Protein 3VI6 (pdb70)

Sequence (97 aa):
KSLESINSRLQLVMKSGKYVLGYKQTLKMIRQGKAKLVILANNCPALRKSEIEYYAMLAKTGVHHYSGNNIELGTACGKYYRVCTLAIIDPGDSDII

Structure (mmCIF, N/CA/C/O backbone):
data_3VI6
#
_entry.id   3VI6
#
_cell.length_a   56.282
_cell.length_b   56.282
_cell.length_c   203.628
_cell.angle_alpha   90.00
_cell.angle_beta   90.00
_cell.angle_gamma   120.00
#
_symmetry.space_group_name_H-M   'H 3 2'
#
loop_
_entity.id
_entity.type
_entity.pdbx_description
1 polymer '60S ribosomal protein L30'
2 non-polymer 'FORMIC ACID'
3 water water
#
loop_
_atom_site.group_PDB
_atom_site.id
_atom_site.type_symbol
_atom_site.label_atom_id
_atom_site.label_alt_id
_atom_site.label_comp_id
_atom_site.label_asym_id
_atom_site.label_entity_id
_atom_site.label_seq_id
_atom_site.pdbx_PDB_ins_code
_atom_site.Cartn_x
_atom_site.Cartn_y
_atom_site.Cartn_z
_atom_site.occupancy
_atom_site.B_iso_or_equiv
_atom_site.auth_seq_id
_atom_site.auth_comp_id
_atom_site.auth_asym_id
_atom_site.auth_atom_id
_atom_site.pdbx_PDB_model_num
ATOM 1 N N . LYS A 1 10 ? 14.091 4.902 44.860 1.00 16.86 9 LYS A N 1
ATOM 2 C CA . LYS A 1 10 ? 13.836 6.195 44.179 1.00 16.41 9 LYS A CA 1
ATOM 3 C C . LYS A 1 10 ? 14.125 6.051 42.694 1.00 15.89 9 LYS A C 1
ATOM 4 O O . LYS A 1 10 ? 15.147 5.483 42.296 1.00 15.04 9 LYS A O 1
ATOM 10 N N . SER A 1 11 ? 13.212 6.563 41.875 1.00 15.35 10 SER A N 1
ATOM 11 C CA . SER A 1 11 ? 13.356 6.501 40.431 1.00 15.40 10 SER A CA 1
ATOM 12 C C . SER A 1 11 ? 14.622 7.217 39.951 1.00 14.64 10 SER A C 1
ATOM 13 O O . SER A 1 11 ? 15.049 8.218 40.547 1.00 14.66 10 SER A O 1
ATOM 16 N N . LEU A 1 12 ? 15.205 6.707 38.868 1.00 13.93 11 LEU A N 1
ATOM 17 C CA . LEU A 1 12 ? 16.335 7.371 38.217 1.00 13.77 11 LEU A CA 1
ATOM 18 C C . LEU A 1 12 ? 15.963 8.671 37.489 1.00 14.34 11 LEU A C 1
ATOM 19 O O . LEU A 1 12 ? 16.858 9.446 37.127 1.00 14.99 11 LEU A O 1
ATOM 24 N N . GLU A 1 13 ? 14.664 8.888 37.252 1.00 14.84 12 GLU A N 1
ATOM 25 C CA . GLU A 1 13 ? 14.169 10.064 36.533 1.00 15.65 12 GLU A CA 1
ATOM 26 C C . GLU A 1 13 ? 14.606 11.368 37.211 1.00 14.97 12 GLU A C 1
ATOM 27 O O . GLU A 1 13 ? 14.514 11.509 38.434 1.00 15.72 12 GLU A O 1
ATOM 33 N N . SER A 1 14 ? 15.076 12.312 36.407 1.00 14.03 13 SER A N 1
ATOM 34 C CA . SER A 1 14 ? 15.417 13.638 36.927 1.00 13.45 13 SER A CA 1
ATOM 35 C C . SER A 1 14 ? 14.182 14.381 37.399 1.00 13.26 13 SER A C 1
ATOM 36 O O . SER A 1 14 ? 13.119 14.308 36.769 1.00 14.03 13 SER A O 1
ATOM 39 N N . ILE A 1 15 ? 14.330 15.129 38.481 1.00 12.69 14 ILE A N 1
ATOM 40 C CA . ILE A 1 15 ? 13.233 15.963 38.981 1.00 12.77 14 ILE A CA 1
ATOM 41 C C . ILE A 1 15 ? 13.134 17.332 38.315 1.00 12.53 14 ILE A C 1
ATOM 42 O O . ILE A 1 15 ? 12.233 18.102 38.631 1.00 12.46 14 ILE A O 1
ATOM 47 N N . ASN A 1 16 ? 14.042 17.627 37.386 1.00 12.57 15 ASN A N 1
ATOM 48 C CA . ASN A 1 16 ? 14.108 18.973 36.806 1.00 12.64 15 ASN A CA 1
ATOM 49 C C . ASN A 1 16 ? 12.800 19.509 36.238 1.00 12.83 15 ASN A C 1
ATOM 50 O O . ASN A 1 16 ? 12.407 20.634 36.547 1.00 12.78 15 ASN A O 1
ATOM 55 N N . SER A 1 17 ? 12.136 18.725 35.395 1.00 12.99 16 SER A N 1
ATOM 56 C CA . SER A 1 17 ? 10.879 19.196 34.813 1.00 13.85 16 SER A CA 1
ATOM 57 C C . SER A 1 17 ? 9.792 19.378 35.869 1.00 14.37 16 SER A C 1
ATOM 58 O O . SER A 1 17 ? 9.020 20.343 35.810 1.00 14.34 16 SER A O 1
ATOM 61 N N . ARG A 1 18 ? 9.747 18.459 36.832 1.00 14.95 17 ARG A N 1
ATOM 62 C CA . ARG A 1 18 ? 8.817 18.572 37.961 1.00 15.76 17 ARG A CA 1
ATOM 63 C C . ARG A 1 18 ? 9.093 19.833 38.776 1.00 15.90 17 ARG A C 1
ATOM 64 O O . ARG A 1 18 ? 8.167 20.492 39.238 1.00 16.59 17 ARG A O 1
ATOM 72 N N . LEU A 1 19 ? 10.369 20.167 38.957 1.00 16.00 18 LEU A N 1
ATOM 73 C CA . LEU A 1 19 ? 10.748 21.383 39.668 1.00 16.46 18 LEU A CA 1
ATOM 74 C C . LEU A 1 19 ? 10.270 22.615 38.907 1.00 16.23 18 LEU A C 1
ATOM 75 O O . LEU A 1 19 ? 9.746 23.543 39.501 1.00 16.43 18 LEU A O 1
ATOM 80 N N . GLN A 1 20 ? 10.429 22.614 37.586 1.00 15.75 19 GLN A N 1
ATOM 81 C CA . GLN A 1 20 ? 9.927 23.717 36.769 1.00 15.87 19 GLN A CA 1
ATOM 82 C C . GLN A 1 20 ? 8.418 23.892 36.939 1.00 15.70 19 GLN A C 1
ATOM 83 O O . GLN A 1 20 ? 7.924 25.023 36.961 1.00 15.64 19 GLN A O 1
ATOM 89 N N . LEU A 1 21 ? 7.694 22.778 37.050 1.00 15.81 20 LEU A N 1
ATOM 90 C CA . LEU A 1 21 ? 6.244 22.821 37.262 1.00 15.77 20 LEU A CA 1
ATOM 91 C C . LEU A 1 21 ? 5.896 23.462 38.606 1.00 15.96 20 LEU A C 1
ATOM 92 O O . LEU A 1 21 ? 4.929 24.223 38.702 1.00 16.22 20 LEU A O 1
ATOM 97 N N . VAL A 1 22 ? 6.703 23.185 39.633 1.00 15.31 21 VAL A N 1
ATOM 98 C CA . VAL A 1 22 ? 6.537 23.858 40.930 1.00 15.57 21 VAL A CA 1
ATOM 99 C C . VAL A 1 22 ? 6.780 25.364 40.794 1.00 15.70 21 VAL A C 1
ATOM 100 O O . VAL A 1 22 ? 6.012 26.177 41.317 1.00 15.48 21 VAL A O 1
ATOM 104 N N . MET A 1 23 ? 7.854 25.741 40.102 1.00 15.87 22 MET A N 1
ATOM 105 C CA . MET A 1 23 ? 8.152 27.156 39.881 1.00 16.57 22 MET A CA 1
ATOM 106 C C . MET A 1 23 ? 6.964 27.874 39.251 1.00 17.15 22 MET A C 1
ATOM 107 O O . MET A 1 23 ? 6.618 28.983 39.655 1.00 17.80 22 MET A O 1
ATOM 112 N N . LYS A 1 24 ? 6.326 27.216 38.290 1.00 17.77 23 LYS A N 1
ATOM 113 C CA . LYS A 1 24 ? 5.208 27.814 37.552 1.00 18.19 23 LYS A CA 1
ATOM 114 C C . LYS A 1 24 ? 3.881 27.813 38.306 1.00 18.79 23 LYS A C 1
ATOM 115 O O . LYS A 1 24 ? 3.092 28.759 38.173 1.00 19.84 23 LYS A O 1
ATOM 121 N N . SER A 1 25 ? 3.629 26.765 39.087 1.00 18.71 24 SER A N 1
ATOM 122 C CA . SER A 1 25 ? 2.274 26.500 39.596 1.00 19.40 24 SER A CA 1
ATOM 123 C C . SER A 1 25 ? 2.168 26.253 41.098 1.00 19.75 24 SER A C 1
ATOM 124 O O . SER A 1 25 ? 1.058 26.201 41.646 1.00 20.19 24 SER A O 1
ATOM 127 N N . GLY A 1 26 ? 3.311 26.085 41.759 1.00 19.64 25 GLY A N 1
ATOM 128 C CA . GLY A 1 26 ? 3.318 25.740 43.178 1.00 20.23 25 GLY A CA 1
ATOM 129 C C . GLY A 1 26 ? 3.677 26.886 44.100 1.00 20.55 25 GLY A C 1
ATOM 130 O O . GLY A 1 26 ? 3.766 28.045 43.681 1.00 21.33 25 GLY A O 1
ATOM 131 N N . LYS A 1 27 ? 3.879 26.545 45.370 1.00 20.81 26 LYS A N 1
ATOM 132 C CA . LYS A 1 27 ? 4.297 27.492 46.386 1.00 20.92 26 LYS A CA 1
ATOM 133 C C . LYS A 1 27 ? 5.579 26.948 47.007 1.00 20.05 26 LYS A C 1
ATOM 134 O O . LYS A 1 27 ? 5.665 25.758 47.325 1.00 20.37 26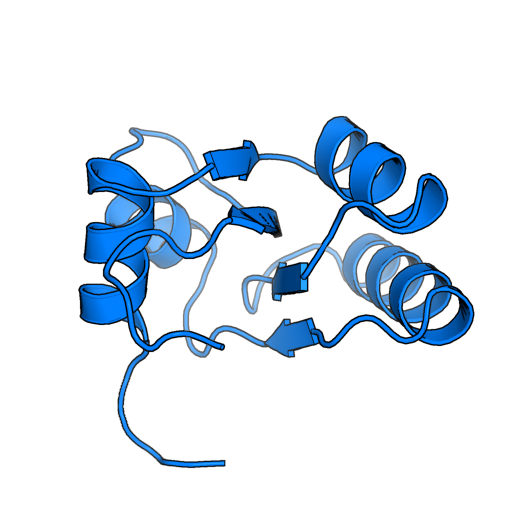 LYS A O 1
ATOM 140 N N . TYR A 1 28 ? 6.558 27.828 47.180 1.00 19.24 27 TYR A N 1
ATOM 141 C CA . TYR A 1 28 ? 7.895 27.420 47.616 1.00 18.60 27 TYR A CA 1
ATOM 142 C C . TYR A 1 28 ? 8.684 28.595 48.202 1.00 18.58 27 TYR A C 1
ATOM 143 O O . TYR A 1 28 ? 8.346 29.774 47.979 1.00 18.90 27 TYR A O 1
ATOM 152 N N . VAL A 1 29 ? 9.739 28.269 48.951 1.00 17.83 28 VAL A N 1
ATOM 153 C CA . VAL A 1 29 ? 10.725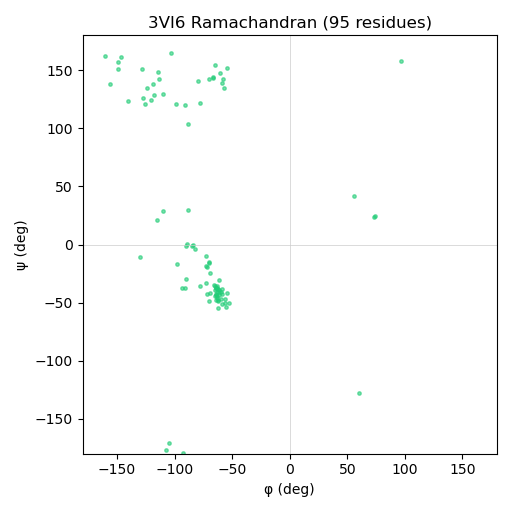 29.254 49.407 1.00 17.63 28 VAL A CA 1
ATOM 154 C C . VAL A 1 29 ? 12.134 28.782 49.052 1.00 17.38 28 VAL A C 1
ATOM 155 O O . VAL A 1 29 ? 12.379 27.578 48.960 1.00 17.20 28 VAL A O 1
ATOM 159 N N . LEU A 1 30 ? 13.040 29.732 48.839 1.00 17.49 29 LEU A N 1
ATOM 160 C CA . LEU A 1 30 ? 14.438 29.423 48.522 1.00 17.54 29 LEU A CA 1
ATOM 161 C C . LEU A 1 30 ? 15.356 29.900 49.632 1.00 17.75 29 LEU A C 1
ATOM 162 O O . LEU A 1 30 ? 15.088 30.924 50.276 1.00 17.90 29 LEU A O 1
ATOM 167 N N . GLY A 1 31 ? 16.452 29.176 49.834 1.00 17.72 30 GLY A N 1
ATOM 168 C CA . GLY A 1 31 ? 17.503 29.618 50.749 1.00 18.42 30 GLY A CA 1
ATOM 169 C C . GLY A 1 31 ? 17.384 29.013 52.133 1.00 18.71 30 GLY A C 1
ATOM 170 O O . GLY A 1 31 ? 16.306 28.581 52.534 1.00 17.73 30 GLY A O 1
ATOM 171 N N . TYR A 1 32 ? 18.498 28.986 52.860 1.00 19.95 31 TYR A N 1
ATOM 172 C CA . TYR A 1 32 ? 18.563 28.350 54.185 1.00 21.55 31 TYR A CA 1
ATOM 173 C C . TYR A 1 32 ? 17.536 28.872 55.161 1.00 21.42 31 TYR A C 1
ATOM 174 O O . TYR A 1 32 ? 16.805 28.091 55.771 1.00 21.09 31 TYR A O 1
ATOM 183 N N . LYS A 1 33 ? 17.510 30.192 55.333 1.00 21.83 32 LYS A N 1
ATOM 184 C CA . LYS A 1 33 ? 16.691 30.802 56.383 1.00 21.87 32 LYS A CA 1
ATOM 185 C C . LYS A 1 33 ? 15.216 30.465 56.226 1.00 21.21 32 LYS A C 1
ATOM 186 O O . LYS A 1 33 ? 14.575 29.995 57.163 1.00 20.93 32 LYS A O 1
ATOM 192 N N . GLN A 1 34 ? 14.680 30.677 55.031 1.00 20.55 33 GLN A N 1
ATOM 193 C CA . GLN A 1 34 ? 13.275 30.409 54.798 1.00 20.43 33 GLN A CA 1
ATOM 194 C C . GLN A 1 34 ? 12.948 28.919 54.742 1.00 19.56 33 GLN A C 1
ATOM 195 O O . GLN A 1 34 ? 11.859 28.509 55.152 1.00 19.24 33 GLN A O 1
ATOM 201 N N . THR A 1 35 ? 13.882 28.110 54.232 1.00 18.23 34 THR A N 1
ATOM 202 C CA . THR A 1 35 ? 13.674 26.665 54.181 1.00 18.03 34 THR A CA 1
ATOM 203 C C . THR A 1 35 ? 13.568 26.106 55.591 1.00 17.99 34 THR A C 1
ATOM 204 O O . THR A 1 35 ? 12.633 25.365 55.895 1.00 17.73 34 THR A O 1
ATOM 208 N N . LEU A 1 36 ? 14.508 26.496 56.447 1.00 18.38 35 LEU A N 1
ATOM 209 C CA . LEU A 1 36 ? 14.496 26.054 57.837 1.00 19.38 35 LEU A CA 1
ATOM 210 C C . LEU A 1 36 ? 13.235 26.511 58.550 1.00 19.69 35 LEU A C 1
ATOM 211 O O . LEU A 1 36 ? 12.622 25.733 59.274 1.00 19.67 35 LEU A O 1
ATOM 216 N N . LYS A 1 37 ? 12.848 27.768 58.331 1.00 20.29 36 LYS A N 1
ATOM 217 C CA . LYS A 1 37 ? 11.616 28.307 58.909 1.00 20.77 36 LYS A CA 1
ATOM 218 C C . LYS A 1 37 ? 10.412 27.451 58.514 1.00 20.54 36 LYS A C 1
ATOM 219 O O . LYS A 1 37 ? 9.639 27.027 59.375 1.00 20.71 36 LYS A O 1
ATOM 225 N N . MET A 1 38 ? 10.269 27.172 57.216 1.00 19.91 37 MET A N 1
ATOM 226 C CA . MET A 1 38 ? 9.163 26.353 56.737 1.00 20.09 37 MET A CA 1
ATOM 227 C C . MET A 1 38 ? 9.176 24.926 57.288 1.00 19.87 37 MET A C 1
ATOM 228 O O . MET A 1 38 ? 8.123 24.374 57.583 1.00 19.92 37 MET A O 1
ATOM 233 N N . ILE A 1 39 ? 10.361 24.324 57.418 1.00 19.61 38 ILE A N 1
ATOM 234 C CA . ILE A 1 39 ? 10.463 22.990 58.003 1.00 19.41 38 ILE A CA 1
ATOM 235 C C . ILE A 1 39 ? 9.975 23.026 59.453 1.00 20.03 38 ILE A C 1
ATOM 236 O O . ILE A 1 39 ? 9.143 22.208 59.853 1.00 19.80 38 ILE A O 1
ATOM 241 N N . ARG A 1 40 ? 10.482 23.996 60.210 1.00 21.15 39 ARG A N 1
ATOM 242 C CA . ARG A 1 40 ? 10.226 24.089 61.655 1.00 22.77 39 ARG A CA 1
ATOM 243 C C . ARG A 1 40 ? 8.777 24.447 61.994 1.00 23.37 39 ARG A C 1
ATOM 244 O O . ARG A 1 40 ? 8.297 24.118 63.086 1.00 23.58 39 ARG A O 1
ATOM 252 N N . GLN A 1 41 ? 8.092 25.103 61.055 1.00 23.86 40 GLN A N 1
ATOM 253 C CA . GLN A 1 41 ? 6.672 25.462 61.194 1.00 24.54 40 GLN A CA 1
ATOM 254 C C . GLN A 1 41 ? 5.725 24.380 60.667 1.00 24.36 40 GLN A C 1
ATOM 255 O O . GLN A 1 41 ? 4.495 24.524 60.741 1.00 25.06 40 GLN A O 1
ATOM 261 N N . GLY A 1 42 ? 6.297 23.299 60.140 1.00 24.10 41 GLY A N 1
ATOM 262 C CA . GLY A 1 42 ? 5.526 22.172 59.620 1.00 23.83 41 GLY A CA 1
ATOM 263 C C . GLY A 1 42 ? 4.839 22.451 58.296 1.00 23.73 41 GLY A C 1
ATOM 264 O O . GLY A 1 42 ? 3.861 21.787 57.953 1.00 24.41 41 GLY A O 1
ATOM 265 N N . LYS A 1 43 ? 5.370 23.419 57.549 1.00 23.20 42 LYS A N 1
ATOM 266 C CA . LYS A 1 43 ? 4.785 23.849 56.279 1.00 22.68 42 LYS A CA 1
ATOM 267 C C . LYS A 1 43 ? 5.469 23.201 55.066 1.00 21.89 42 LYS A C 1
ATOM 268 O O . LYS A 1 43 ? 4.920 23.199 53.961 1.00 22.53 42 LYS A O 1
ATOM 274 N N . ALA A 1 44 ? 6.663 22.653 55.269 1.00 20.95 43 ALA A N 1
ATOM 275 C CA . ALA A 1 44 ? 7.403 22.032 54.163 1.00 19.86 43 ALA A CA 1
ATOM 276 C C . ALA A 1 44 ? 6.881 20.640 53.808 1.00 19.84 43 ALA A C 1
ATOM 277 O O . ALA A 1 44 ? 6.849 19.737 54.653 1.00 20.83 43 ALA A O 1
ATOM 279 N N . LYS A 1 45 ? 6.465 20.463 52.560 1.00 18.85 44 LYS A N 1
ATOM 280 C CA . LYS A 1 45 ? 6.026 19.160 52.080 1.00 18.83 44 LYS A CA 1
ATOM 281 C C . LYS A 1 45 ? 7.185 18.361 51.496 1.00 17.38 44 LYS A C 1
ATOM 282 O O . LYS A 1 45 ? 7.178 17.133 51.525 1.00 18.06 44 LYS A O 1
ATOM 288 N N . LEU A 1 46 ? 8.170 19.066 50.950 1.00 16.29 45 LEU A N 1
ATOM 289 C CA . LEU A 1 46 ? 9.385 18.435 50.420 1.00 15.21 45 LEU A CA 1
ATOM 290 C C . LEU A 1 46 ? 10.503 19.472 50.430 1.00 14.75 45 LEU A C 1
ATOM 291 O O . LEU A 1 46 ? 10.282 20.640 50.110 1.00 15.55 45 LEU A O 1
ATOM 296 N N . VAL A 1 47 ? 11.698 19.047 50.828 1.00 13.12 46 VAL A N 1
ATOM 297 C CA . VAL A 1 47 ? 12.851 19.921 50.842 1.00 13.03 46 VAL A CA 1
ATOM 298 C C . VAL A 1 47 ? 13.814 19.382 49.803 1.00 12.29 46 VAL A C 1
ATOM 299 O O . VAL A 1 47 ? 13.918 18.177 49.647 1.00 12.48 46 VAL A O 1
ATOM 303 N N . ILE A 1 48 ? 14.493 20.271 49.083 1.00 12.34 47 ILE A N 1
ATOM 304 C CA . ILE A 1 48 ? 15.502 19.856 48.109 1.00 12.24 47 ILE A CA 1
ATOM 305 C C . ILE A 1 48 ? 16.853 20.429 48.518 1.00 11.80 47 ILE A C 1
ATOM 306 O O . ILE A 1 48 ? 16.929 21.574 48.962 1.00 12.22 47 ILE A O 1
ATOM 311 N N . LEU A 1 49 ? 17.903 19.615 48.398 1.00 10.77 48 LEU A N 1
ATOM 312 C CA . LEU A 1 49 ? 19.279 20.042 48.697 1.00 9.83 48 LEU A CA 1
ATOM 313 C C . LEU A 1 49 ? 2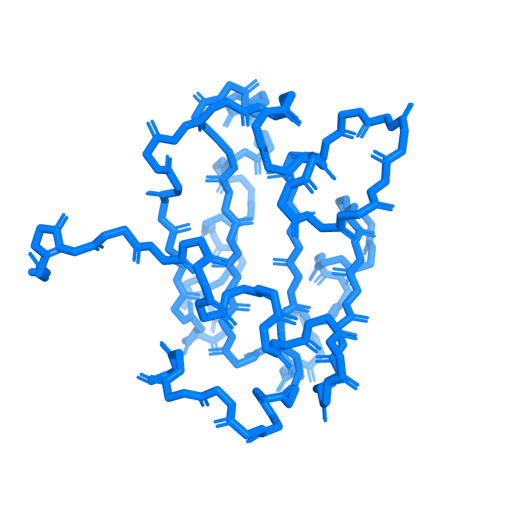0.197 19.740 47.529 1.00 9.26 48 LEU A C 1
ATOM 314 O O . LEU A 1 49 ? 20.258 18.588 47.077 1.00 9.44 48 LEU A O 1
ATOM 319 N N . ALA A 1 50 ? 20.908 20.759 47.047 1.00 9.01 49 ALA A N 1
ATOM 320 C CA . ALA A 1 50 ? 21.952 20.567 46.024 1.00 8.89 49 ALA A CA 1
ATOM 321 C C . ALA A 1 50 ? 23.136 19.731 46.525 1.00 9.01 49 ALA A C 1
ATOM 322 O O . ALA A 1 50 ? 23.412 19.669 47.729 1.00 9.20 49 ALA A O 1
ATOM 324 N N . ASN A 1 51 ? 23.838 19.077 45.598 1.00 8.62 50 ASN A N 1
ATOM 325 C CA . ASN A 1 51 ? 24.925 18.175 46.006 1.00 9.33 50 ASN A CA 1
ATOM 326 C C . ASN A 1 51 ? 26.146 18.891 46.562 1.00 9.64 50 ASN A C 1
ATOM 327 O O . ASN A 1 51 ? 26.989 18.262 47.214 1.00 10.84 50 ASN A O 1
ATOM 332 N N . ASN A 1 52 ? 26.238 20.198 46.318 1.00 9.25 51 ASN A N 1
ATOM 333 C CA . ASN A 1 52 ? 27.360 20.976 46.828 1.00 9.55 51 ASN A CA 1
ATOM 334 C C . ASN A 1 52 ? 26.940 22.036 47.851 1.00 9.97 51 ASN A C 1
ATOM 335 O O . ASN A 1 52 ? 27.656 23.004 48.093 1.00 11.17 51 ASN A O 1
ATOM 340 N N . CYS A 1 53 ? 25.772 21.848 48.460 1.00 10.53 52 CYS A N 1
ATOM 341 C CA . CYS A 1 53 ? 25.468 22.584 49.679 1.00 11.92 52 CYS A CA 1
ATOM 342 C C . CYS A 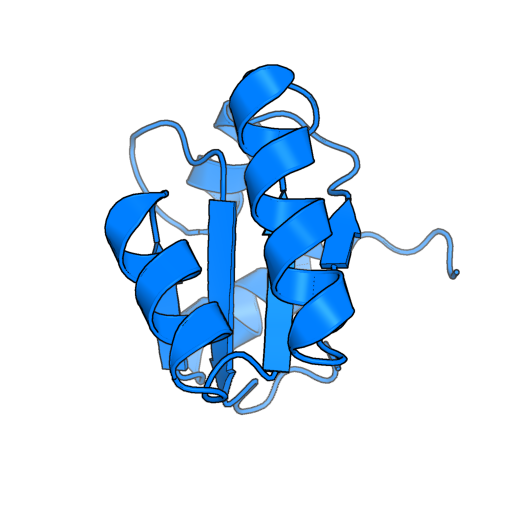1 53 ? 26.582 22.353 50.699 1.00 11.31 52 CYS A C 1
ATOM 343 O O . CYS A 1 53 ? 27.209 21.293 50.695 1.00 12.14 52 CYS A O 1
ATOM 346 N N . PRO A 1 54 ? 26.810 23.321 51.599 1.00 11.09 53 PRO A N 1
ATOM 347 C CA . PRO A 1 54 ? 27.743 23.040 52.689 1.00 10.94 53 PRO A CA 1
ATOM 348 C C . PRO A 1 54 ? 27.303 21.835 53.509 1.00 10.91 53 PRO A C 1
ATOM 349 O O . PRO A 1 54 ? 26.096 21.635 53.720 1.00 10.59 53 PRO A O 1
ATOM 353 N N . ALA A 1 55 ? 28.268 21.029 53.955 1.00 10.95 54 ALA A N 1
ATOM 354 C CA . ALA A 1 55 ? 27.951 19.814 54.710 1.00 10.93 54 ALA A CA 1
ATOM 355 C C . ALA A 1 55 ? 27.227 20.136 56.012 1.00 11.20 54 ALA A C 1
ATOM 356 O O . ALA A 1 55 ? 26.273 19.439 56.378 1.00 11.15 54 ALA A O 1
ATOM 358 N N . LEU A 1 56 ? 27.663 21.189 56.704 1.00 11.09 55 LEU A N 1
ATOM 359 C CA . LEU A 1 56 ? 27.023 21.531 57.973 1.00 11.64 55 LEU A CA 1
ATOM 360 C C . LEU A 1 56 ? 25.575 21.973 57.757 1.00 11.51 55 LEU A C 1
ATOM 361 O O . LEU A 1 56 ? 24.694 21.661 58.570 1.00 11.19 55 LEU A O 1
ATOM 366 N N . ARG A 1 57 ? 25.320 22.659 56.641 1.00 12.03 56 ARG A N 1
ATOM 367 C CA . ARG A 1 57 ? 23.956 23.072 56.292 1.00 12.53 56 ARG A CA 1
ATOM 368 C C . ARG A 1 57 ? 23.080 21.900 55.863 1.00 12.00 56 ARG A C 1
ATOM 369 O O . ARG A 1 57 ? 21.925 21.814 56.294 1.00 12.59 56 ARG A O 1
ATOM 377 N N . LYS A 1 58 ? 23.625 20.994 55.043 1.00 11.15 57 LYS A N 1
ATOM 378 C CA . LYS A 1 58 ? 22.900 19.775 54.674 1.00 10.77 57 LYS A CA 1
ATOM 379 C C . LYS A 1 58 ? 22.509 19.044 55.952 1.00 10.30 57 LYS A C 1
ATOM 380 O O . LYS A 1 58 ? 21.368 18.625 56.106 1.00 10.71 57 LYS A O 1
ATOM 386 N N . SER A 1 59 ? 23.454 18.906 56.878 1.00 10.03 58 SER A N 1
ATOM 387 C CA . SER A 1 59 ? 23.201 18.141 58.097 1.00 10.67 58 SER A CA 1
ATOM 388 C C . SER A 1 59 ? 22.115 18.792 58.947 1.00 10.62 58 SER A C 1
ATOM 389 O O . SER A 1 59 ? 21.222 18.103 59.467 1.00 11.05 58 SER A O 1
ATOM 392 N N . GLU A 1 60 ? 22.192 20.115 59.080 1.00 11.04 59 GLU A N 1
ATOM 393 C CA . GLU A 1 60 ? 21.203 20.861 59.855 1.00 11.68 59 GLU A CA 1
ATOM 394 C C . GLU A 1 60 ? 19.807 20.723 59.243 1.00 11.52 59 GLU A C 1
ATOM 395 O O . GLU A 1 60 ? 18.820 20.469 59.948 1.00 10.98 59 GLU A O 1
ATOM 401 N N . ILE A 1 61 ? 19.720 20.917 57.929 1.00 10.97 60 ILE A N 1
ATOM 402 C CA . ILE A 1 61 ? 18.436 20.802 57.233 1.00 11.24 60 ILE A CA 1
ATOM 403 C C . ILE A 1 61 ? 17.873 19.383 57.329 1.00 11.09 60 ILE A C 1
ATOM 404 O O . ILE A 1 61 ? 16.689 19.201 57.622 1.00 11.52 60 ILE A O 1
ATOM 409 N N . GLU A 1 62 ? 18.729 18.379 57.129 1.00 11.04 61 GLU A N 1
ATOM 410 C CA . GLU A 1 62 ? 18.311 16.981 57.259 1.00 10.73 61 GLU A CA 1
ATOM 411 C C . GLU A 1 62 ? 17.799 16.674 58.656 1.00 10.81 61 GLU A C 1
ATOM 412 O O . GLU A 1 62 ? 16.812 15.957 58.822 1.00 11.17 61 GLU A O 1
ATOM 418 N N . TYR A 1 63 ? 18.484 17.224 59.656 1.00 10.46 62 TYR A N 1
ATOM 419 C CA . TYR A 1 63 ? 18.098 17.009 61.049 1.00 10.75 62 TYR A CA 1
ATOM 420 C C . TYR A 1 63 ? 16.701 17.553 61.337 1.00 11.48 62 TYR A C 1
ATOM 421 O O . TYR A 1 63 ? 15.828 16.834 61.853 1.00 11.95 62 TYR A O 1
ATOM 430 N N . TYR A 1 64 ? 16.496 18.828 61.026 1.00 11.78 63 TYR A N 1
ATOM 431 C CA . TYR A 1 64 ? 15.202 19.448 61.285 1.00 12.44 63 TYR A CA 1
ATOM 432 C C . TYR A 1 64 ? 14.095 18.836 60.446 1.00 12.73 63 TYR A C 1
ATOM 433 O O . TYR A 1 64 ? 12.972 18.681 60.924 1.00 13.18 63 TYR A O 1
ATOM 442 N N . ALA A 1 65 ? 14.414 18.446 59.209 1.00 12.72 64 ALA A N 1
ATOM 443 C CA . ALA A 1 65 ? 13.418 17.764 58.383 1.00 13.10 64 ALA A CA 1
ATOM 444 C C . ALA A 1 65 ? 13.014 16.424 58.992 1.00 14.15 64 ALA A C 1
ATOM 445 O O . ALA A 1 65 ? 11.843 16.061 58.948 1.00 14.48 64 ALA A O 1
ATOM 447 N N . MET A 1 66 ? 13.977 15.711 59.580 1.00 15.15 65 MET A N 1
ATOM 448 C CA . MET A 1 66 ? 13.703 14.452 60.276 1.00 16.66 65 MET A CA 1
ATOM 449 C C . MET A 1 66 ? 12.725 14.671 61.430 1.00 16.37 65 MET A C 1
ATOM 450 O O . MET A 1 66 ? 11.744 13.926 61.571 1.00 16.78 65 MET A O 1
ATOM 455 N N . LEU A 1 67 ? 12.969 15.701 62.238 1.00 16.24 66 LEU A N 1
ATOM 456 C CA . LEU A 1 67 ? 12.075 16.004 63.364 1.00 16.58 66 LEU A CA 1
ATOM 457 C C . LEU A 1 67 ? 10.675 16.369 62.883 1.00 17.05 66 LEU A C 1
ATOM 458 O O . LEU A 1 67 ? 9.678 16.030 63.529 1.00 17.79 66 LEU A O 1
ATOM 463 N N . ALA A 1 68 ? 10.609 17.057 61.745 1.0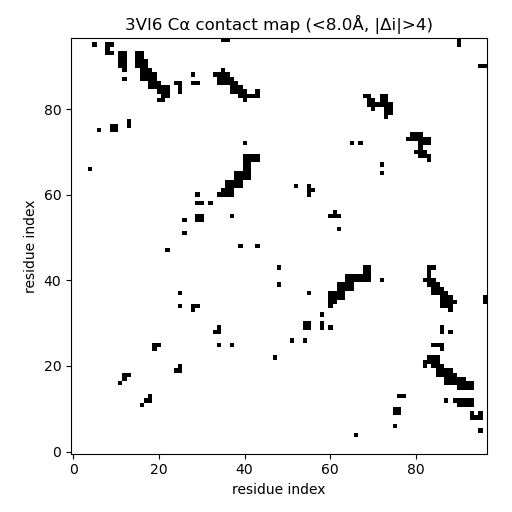0 17.04 67 ALA A N 1
ATOM 464 C CA . ALA A 1 68 ? 9.336 17.483 61.157 1.00 17.29 67 ALA A CA 1
ATOM 465 C C . ALA A 1 68 ? 8.63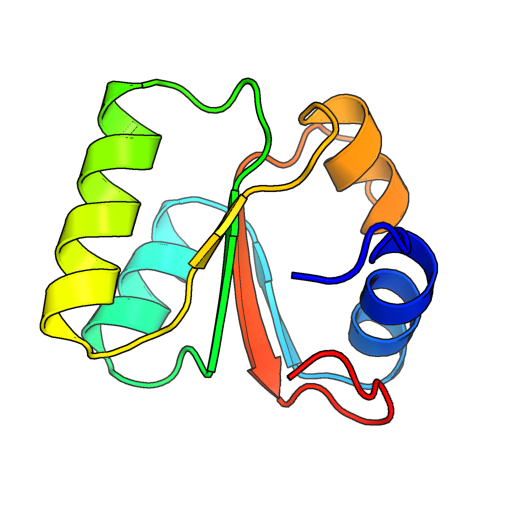1 16.399 60.330 1.00 17.83 67 ALA A C 1
ATOM 466 O O . ALA A 1 68 ? 7.518 16.629 59.843 1.00 18.73 67 ALA A O 1
ATOM 468 N N . LYS A 1 69 ? 9.269 15.237 60.174 1.00 18.19 68 LYS A N 1
ATOM 469 C CA . LYS A 1 69 ? 8.766 14.136 59.326 1.00 18.98 68 LYS A CA 1
ATOM 470 C C . LYS A 1 69 ? 8.522 14.610 57.890 1.00 18.85 68 LYS A C 1
ATOM 471 O O . LYS A 1 69 ? 7.523 14.246 57.243 1.00 19.63 68 LYS A O 1
ATOM 477 N N . THR A 1 70 ? 9.461 15.421 57.406 1.00 18.01 69 THR A N 1
ATOM 478 C CA . THR A 1 70 ? 9.396 16.029 56.083 1.00 17.63 69 THR A CA 1
ATOM 479 C C . THR A 1 70 ? 10.461 15.397 55.209 1.00 16.66 69 THR A C 1
ATOM 480 O O . THR A 1 70 ? 11.625 15.325 55.593 1.00 16.97 69 THR A O 1
ATOM 484 N N . GLY A 1 71 ? 10.062 14.946 54.026 1.00 16.06 70 GLY A N 1
ATOM 485 C CA . GLY A 1 71 ? 11.001 14.342 53.097 1.00 15.00 70 GLY A CA 1
ATOM 486 C C . GLY A 1 71 ? 12.021 15.325 52.555 1.00 13.91 70 GLY A C 1
ATOM 487 O O . GLY A 1 71 ? 11.727 16.504 52.336 1.00 13.71 70 GLY A O 1
ATOM 488 N N . VAL A 1 72 ? 13.237 14.828 52.359 1.00 13.41 71 VAL A N 1
ATOM 489 C CA . VAL A 1 72 ? 14.308 15.601 51.743 1.00 12.70 71 VAL A CA 1
ATOM 490 C C . VAL A 1 72 ? 14.747 14.866 50.490 1.00 12.61 71 VAL A C 1
ATOM 491 O O . VAL A 1 72 ? 15.106 13.699 50.551 1.00 14.51 71 VAL A O 1
ATOM 495 N N . HIS A 1 73 ? 14.710 15.559 49.359 1.00 11.02 72 HIS A N 1
ATOM 496 C CA . HIS A 1 73 ? 15.226 15.008 48.121 1.00 10.87 72 HIS A CA 1
ATOM 497 C C . HIS A 1 73 ? 16.619 15.570 47.910 1.00 10.55 72 HIS A C 1
ATOM 498 O O . HIS A 1 73 ? 16.797 16.789 47.818 1.00 10.75 72 HIS A O 1
ATOM 505 N N . HIS A 1 74 ? 17.605 14.673 47.826 1.00 9.46 73 HIS A N 1
ATOM 506 C CA . HIS A 1 74 ? 18.976 15.108 47.589 1.00 9.36 73 HIS A CA 1
ATOM 507 C C . HIS A 1 74 ? 19.206 15.188 46.090 1.00 8.85 73 HIS A C 1
ATOM 508 O O . HIS A 1 74 ? 19.342 14.173 45.397 1.00 8.81 73 HIS A O 1
ATOM 515 N N . TYR A 1 75 ? 19.203 16.419 45.597 1.00 8.85 74 TYR A N 1
ATOM 516 C CA . TYR A 1 75 ? 19.307 16.690 44.171 1.00 8.69 74 TYR A CA 1
ATOM 517 C C . TYR A 1 75 ? 20.601 16.104 43.607 1.00 8.60 74 TYR A C 1
ATOM 518 O O . TYR A 1 75 ? 21.671 16.152 44.238 1.00 9.24 74 TYR A O 1
ATOM 527 N N . SER A 1 76 ? 20.488 15.519 42.422 1.00 8.80 75 SER A N 1
ATOM 528 C CA . SER A 1 76 ? 21.610 14.857 41.776 1.00 9.04 75 SER A CA 1
ATOM 529 C C . SER A 1 76 ? 22.651 15.832 41.247 1.00 9.32 75 SER A C 1
ATOM 530 O O . SER A 1 76 ? 23.788 15.437 40.973 1.00 10.19 75 SER A O 1
ATOM 533 N N . GLY A 1 77 ? 22.260 17.091 41.071 1.00 8.92 76 GLY A N 1
ATOM 534 C CA . GLY A 1 77 ? 23.162 18.104 40.541 1.00 8.69 76 GLY A CA 1
ATOM 535 C C . GLY A 1 77 ? 23.617 19.107 41.577 1.00 8.53 76 GLY A C 1
ATOM 536 O O . GLY A 1 77 ? 23.284 19.006 42.767 1.00 8.94 76 GLY A O 1
ATOM 537 N N . ASN A 1 78 ? 24.378 20.083 41.105 1.00 8.70 77 ASN A N 1
ATOM 538 C CA . ASN A 1 78 ? 24.946 21.101 41.966 1.00 8.47 77 ASN A CA 1
ATOM 539 C C . ASN A 1 78 ? 24.044 22.342 42.052 1.00 8.78 77 ASN A C 1
ATOM 540 O O . ASN A 1 78 ? 22.956 22.388 41.460 1.00 9.50 77 ASN A O 1
ATOM 545 N N . ASN A 1 79 ? 24.493 23.332 42.813 1.00 8.24 78 ASN A N 1
ATOM 546 C CA . ASN A 1 79 ? 23.701 24.536 43.059 1.00 8.33 78 ASN A CA 1
ATOM 547 C C . ASN A 1 79 ? 23.598 25.476 41.846 1.00 8.95 78 ASN A C 1
ATOM 548 O O . ASN A 1 79 ? 22.706 26.322 41.795 1.00 9.40 78 ASN A O 1
ATOM 553 N N . ILE A 1 80 ? 24.501 25.317 40.876 1.00 9.01 79 ILE A N 1
ATOM 554 C CA . ILE A 1 80 ? 24.366 26.040 39.597 1.00 9.36 79 ILE A CA 1
ATOM 555 C C . ILE A 1 80 ? 23.173 25.456 38.829 1.00 9.44 79 ILE A C 1
ATOM 556 O O . ILE A 1 80 ? 22.303 26.194 38.331 1.00 10.76 79 ILE A O 1
ATOM 561 N N . GLU A 1 81 ? 23.137 24.126 38.746 1.00 9.68 80 GLU A N 1
ATOM 562 C CA . GLU A 1 81 ? 22.047 23.402 38.088 1.00 9.96 80 GLU A CA 1
ATOM 563 C C . GLU A 1 81 ? 20.710 23.634 38.792 1.00 10.08 80 GLU A C 1
ATOM 564 O O . GLU A 1 81 ? 19.679 23.838 38.145 1.00 11.26 80 GLU A O 1
ATOM 570 N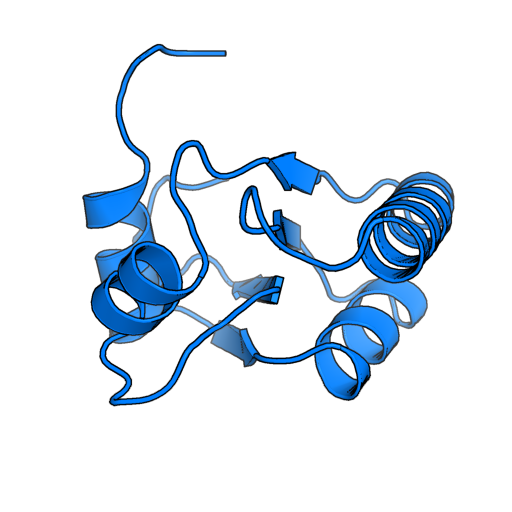 N . LEU A 1 82 ? 20.732 23.637 40.123 1.00 9.92 81 LEU A N 1
ATOM 571 C CA . LEU A 1 82 ? 19.498 23.839 40.869 1.00 9.66 81 LEU A CA 1
ATOM 572 C C . LEU A 1 82 ? 18.999 25.278 40.713 1.00 10.30 81 LEU A C 1
ATOM 573 O O . LEU A 1 82 ? 17.807 25.494 40.519 1.00 10.57 81 LEU A O 1
ATOM 578 N N . GLY A 1 83 ? 19.910 26.250 40.765 1.00 10.53 82 GLY A N 1
ATOM 579 C CA . GLY A 1 83 ? 19.548 27.657 40.537 1.00 11.22 82 GLY A CA 1
ATOM 580 C C . GLY A 1 83 ? 18.927 27.843 39.159 1.00 11.74 82 GLY A C 1
ATOM 581 O O . GLY A 1 83 ? 17.917 28.536 39.007 1.00 12.05 82 GLY A O 1
ATOM 582 N N . THR A 1 84 ? 19.520 27.192 38.160 1.00 12.12 83 THR A N 1
ATOM 583 C CA . THR A 1 84 ? 19.022 27.255 36.785 1.00 13.36 83 THR A CA 1
ATOM 584 C C . THR A 1 84 ? 17.631 26.607 36.667 1.00 13.49 83 THR A C 1
ATOM 585 O O . THR A 1 84 ? 16.716 27.172 36.033 1.00 13.82 83 THR A O 1
ATOM 589 N N . ALA A 1 85 ? 17.457 25.443 37.298 1.00 13.74 84 ALA A N 1
ATOM 590 C CA . ALA A 1 85 ? 16.162 24.748 37.311 1.00 14.35 84 ALA A CA 1
ATOM 591 C C . ALA A 1 85 ? 15.064 25.581 37.978 1.00 14.99 84 ALA A C 1
ATOM 592 O O . ALA A 1 85 ? 13.893 25.500 37.588 1.00 16.00 84 ALA A O 1
ATOM 594 N N . CYS A 1 86 ? 15.455 26.404 38.948 1.00 14.52 85 CYS A N 1
ATOM 595 C CA . CYS A 1 86 ? 14.547 27.327 39.625 1.00 15.00 85 CYS A CA 1
ATOM 596 C C . CYS A 1 86 ? 14.349 28.653 38.867 1.00 14.96 85 CYS A C 1
ATOM 597 O O . CYS A 1 86 ? 13.600 29.526 39.321 1.00 16.12 85 CYS A O 1
ATOM 600 N N . GLY A 1 87 ? 15.021 28.811 37.722 1.00 14.78 86 GLY A N 1
ATOM 601 C CA . GLY A 1 87 ? 14.852 30.024 36.910 1.00 15.32 86 GLY A CA 1
ATOM 602 C C . GLY A 1 87 ? 15.525 31.259 37.480 1.00 15.10 86 GLY A C 1
ATOM 603 O O . GLY A 1 87 ? 15.126 32.384 37.180 1.00 16.27 86 GLY A O 1
ATOM 604 N N . LYS A 1 88 ? 16.551 31.046 38.302 1.00 14.55 87 LYS A N 1
ATOM 605 C CA . LYS A 1 88 ? 17.299 32.120 38.938 1.00 14.41 87 LYS A CA 1
ATOM 606 C C . LYS A 1 88 ? 18.638 32.343 38.242 1.00 13.83 87 LYS A C 1
ATOM 607 O O . LYS A 1 88 ? 19.098 31.487 37.484 1.00 13.99 87 LYS A O 1
ATOM 613 N N . TYR A 1 89 ? 19.266 33.484 38.526 1.00 13.71 88 TYR A N 1
ATOM 614 C CA . TYR A 1 89 ? 20.597 33.796 37.996 1.00 13.14 88 TYR A CA 1
ATOM 615 C C . TYR A 1 89 ? 21.641 33.769 39.102 1.00 13.34 88 TYR A C 1
ATOM 616 O O . TYR A 1 89 ? 22.645 34.465 39.046 1.00 14.71 88 TYR A O 1
ATOM 625 N N . TYR A 1 90 ? 21.383 32.945 40.113 1.00 12.71 89 TYR A N 1
ATOM 626 C CA . TYR A 1 90 ? 22.330 32.740 41.208 1.00 12.21 89 TYR A CA 1
ATOM 627 C C . TYR A 1 90 ? 22.197 31.304 41.679 1.00 11.67 89 TYR A C 1
ATOM 628 O O . TYR A 1 90 ? 21.204 30.634 41.378 1.00 11.83 89 TYR A O 1
ATOM 637 N N . ARG A 1 91 ? 23.216 30.832 42.391 1.00 11.26 90 ARG A N 1
ATOM 638 C CA . ARG A 1 91 ? 23.231 29.457 42.872 1.00 11.13 90 ARG A CA 1
ATOM 639 C C . ARG A 1 91 ? 22.200 29.254 43.973 1.00 11.45 90 ARG A C 1
ATOM 640 O O . ARG A 1 91 ? 21.988 30.138 44.817 1.00 12.19 90 ARG A O 1
ATOM 648 N N . VAL A 1 92 ? 21.568 28.083 43.953 1.00 10.99 91 VAL A N 1
ATOM 649 C CA . VAL A 1 92 ? 20.573 27.719 44.944 1.00 11.29 91 VAL A CA 1
ATOM 650 C C . VAL A 1 92 ? 20.982 26.387 45.557 1.00 11.47 91 VAL A C 1
ATOM 651 O O . VAL A 1 92 ? 21.126 25.383 44.849 1.00 10.73 91 VAL A O 1
ATOM 655 N N . CYS A 1 93 ? 21.177 26.395 46.876 1.00 12.49 92 CYS A N 1
ATOM 656 C CA . CYS A 1 93 ? 21.517 25.199 47.635 1.00 14.23 92 CYS A CA 1
ATOM 657 C C . CYS A 1 93 ? 20.289 24.466 48.158 1.00 13.21 92 CYS A C 1
ATOM 658 O O . CYS A 1 93 ? 20.260 23.237 48.196 1.00 13.48 92 CYS A O 1
ATOM 661 N N . THR A 1 94 ? 19.262 25.199 48.568 1.00 12.56 93 THR A N 1
ATOM 662 C CA . THR A 1 94 ? 18.133 24.523 49.188 1.00 12.73 93 THR A CA 1
ATOM 663 C C . THR A 1 94 ? 16.843 25.262 48.927 1.00 13.01 93 THR A C 1
ATOM 664 O O . THR A 1 94 ? 16.837 26.483 48.726 1.00 12.86 93 THR A O 1
ATOM 668 N N . LEU A 1 95 ? 15.757 24.504 48.902 1.00 13.37 94 LEU A N 1
ATOM 669 C CA . LEU A 1 95 ? 14.435 25.093 48.842 1.00 14.66 94 LEU A CA 1
ATOM 670 C C . LEU A 1 95 ? 13.427 24.191 49.551 1.00 14.75 94 LEU A C 1
ATOM 671 O O . LEU A 1 95 ? 13.667 22.992 49.733 1.00 14.33 94 LEU A O 1
ATOM 676 N N . ALA A 1 96 ? 12.314 24.781 49.983 1.00 14.72 95 ALA A N 1
ATOM 677 C CA . ALA A 1 96 ? 11.217 24.012 50.542 1.00 15.16 95 ALA A CA 1
ATOM 678 C C . ALA A 1 96 ? 10.005 24.217 49.671 1.00 15.84 95 ALA A C 1
ATOM 679 O O . ALA A 1 96 ? 9.651 25.354 49.368 1.00 16.28 95 ALA A O 1
ATOM 681 N N . ILE A 1 97 ? 9.394 23.108 49.272 1.00 16.25 96 ILE A N 1
ATOM 682 C CA . ILE A 1 97 ? 8.123 23.120 48.539 1.00 17.24 96 ILE A CA 1
ATOM 683 C C . ILE A 1 97 ? 6.967 23.047 49.541 1.00 18.37 96 ILE A C 1
ATOM 684 O O . ILE A 1 97 ? 6.841 22.086 50.302 1.00 18.37 96 ILE A O 1
ATOM 689 N N . ILE A 1 98 ? 6.119 24.072 49.511 1.00 19.73 97 ILE A N 1
ATOM 690 C CA . ILE A 1 98 ? 4.956 24.162 50.395 1.00 21.49 97 ILE A CA 1
ATOM 691 C C . ILE A 1 98 ? 3.697 23.593 49.721 1.00 22.24 97 ILE A C 1
ATOM 692 O O . ILE A 1 98 ? 2.877 22.935 50.369 1.00 22.74 97 ILE A O 1
ATOM 697 N N . ASP A 1 99 ? 3.566 23.837 48.419 1.00 22.54 98 ASP A N 1
ATOM 698 C CA . ASP A 1 99 ? 2.469 23.296 47.617 1.00 23.29 98 ASP A CA 1
ATOM 699 C C . ASP A 1 99 ? 3.092 22.915 46.283 1.00 22.58 98 ASP A C 1
ATOM 700 O O . ASP A 1 99 ? 3.699 23.764 45.647 1.00 22.45 98 ASP A O 1
ATOM 705 N N . PRO A 1 100 ? 2.958 21.637 45.870 1.00 22.62 99 PRO A N 1
ATOM 706 C CA . PRO A 1 100 ? 3.560 21.193 44.609 1.00 22.65 99 PRO A CA 1
ATOM 707 C C . PRO A 1 100 ? 2.827 21.724 43.376 1.00 22.89 99 PRO A C 1
ATOM 708 O O . PRO A 1 100 ? 3.319 21.582 42.260 1.00 22.65 99 PRO A O 1
ATOM 712 N N . GLY A 1 101 ? 1.657 22.326 43.577 1.00 23.45 100 GLY A N 1
ATOM 713 C CA . GLY A 1 101 ? 0.848 22.785 42.452 1.00 23.95 100 GLY A CA 1
ATOM 714 C C . GLY A 1 101 ? 0.477 21.617 41.556 1.00 24.43 100 GLY A C 1
ATOM 715 O O . GLY A 1 101 ? -0.018 20.585 42.032 1.00 24.97 100 GLY A O 1
ATOM 716 N N . ASP A 1 102 ? 0.759 21.767 40.263 1.00 24.72 101 ASP A N 1
ATOM 717 C CA . ASP A 1 102 ? 0.439 20.752 39.262 1.00 25.17 101 ASP A CA 1
ATOM 718 C C . ASP A 1 102 ? 1.539 19.709 39.038 1.00 24.82 101 ASP A C 1
ATOM 719 O O . ASP A 1 102 ? 1.387 18.806 38.216 1.00 24.64 101 ASP A O 1
ATOM 724 N N . SER A 1 103 ? 2.644 19.837 39.767 1.00 24.96 102 SER A N 1
ATOM 725 C CA . SER A 1 103 ? 3.757 18.903 39.632 1.00 25.22 102 SER A CA 1
ATOM 726 C C . SER A 1 103 ? 3.419 17.643 40.409 1.00 25.54 102 SER A C 1
ATOM 727 O O . SER A 1 103 ? 2.837 17.722 41.480 1.00 26.25 102 SER A O 1
ATOM 730 N N . AS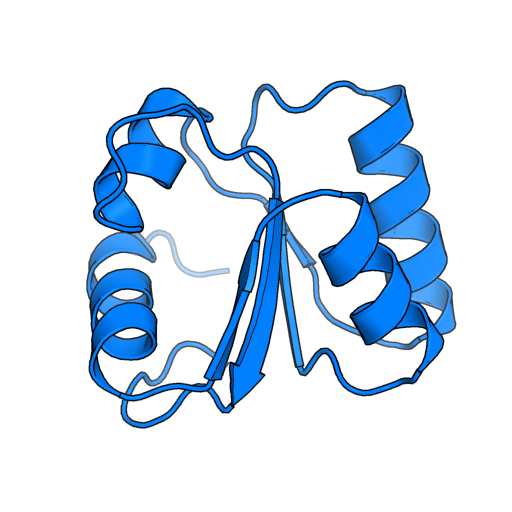P A 1 104 ? 3.768 16.480 39.875 1.00 25.97 103 ASP A N 1
ATOM 731 C CA . ASP A 1 104 ? 3.568 15.251 40.626 1.00 26.08 103 ASP A CA 1
ATOM 732 C C . ASP A 1 104 ? 4.801 14.986 41.490 1.00 25.51 103 ASP A C 1
ATOM 733 O O . ASP A 1 104 ? 5.110 13.840 41.797 1.00 25.99 103 ASP A O 1
ATOM 738 N N . ILE A 1 105 ? 5.479 16.061 41.895 1.00 25.20 104 ILE A N 1
ATOM 739 C CA . ILE A 1 105 ? 6.796 15.964 42.545 1.00 25.04 104 ILE A CA 1
ATOM 740 C C . ILE A 1 105 ? 6.770 15.225 43.886 1.00 25.66 104 ILE A C 1
ATOM 741 O O . ILE A 1 105 ? 7.700 14.479 44.187 1.00 25.72 104 ILE A O 1
ATOM 746 N N . ILE A 1 106 ? 5.708 15.425 44.669 1.00 26.15 105 ILE A N 1
ATOM 747 C CA . ILE A 1 106 ? 5.515 14.686 45.920 1.00 27.20 105 ILE A CA 1
ATOM 748 C C . ILE A 1 106 ? 5.074 13.255 45.603 1.00 27.60 105 ILE A C 1
ATOM 749 O O . ILE A 1 106 ? 5.577 12.297 46.194 1.00 28.76 105 ILE A O 1
#

Secondary structure (DSSP, 8-state):
--SS-SHHHHHHHHHHSEEEESHHHHHHHHHTT--SEEEE-TTS-HHHHHHHHHHHHHTT-EEEE-SS-HHHHHHHTT-SS---EEEEEE-TT----

GO terms:
  GO:0002181 cytoplasmic translation (P, IDA)
  GO:0003735 structural constituent of ribosome (F, IDA)
  GO:0022625 cytosolic large ribosomal subunit (C, IDA)
  GO:0005737 cytoplasm (C, EXP)
  GO:0022626 cytosolic ribosome (C, IDA)
  GO:0002181 cytoplasmic translation (P, IC)
  GO:0005829 cytosol (C, TAS)
  GO:0005515 protein binding (F, IPI)
  GO:0005634 nucleus (C, IDA)
  GO:0031640 killing of cells of another organism (P, IDA)
  GO:0050829 defense response to Gram-negative bacterium (P, IDA)
  GO:0061844 antimicrobial humoral immune response mediated by antimicrobial peptide (P, IDA)
  GO:0003723 RNA binding (F, TAS)
  GO:0003735 structural constituent of ribosome (F, TAS)
  GO:0022625 cytosolic large ribosomal subunit (C, TAS)
  GO:0006412 translation (P, TAS)
  GO:0070062 extracellular exosome (C, HDA)
  GO:0005925 focal adhesion (C, HDA)
  GO:0016020 membrane (C, HDA)
  GO:0003723 RNA binding (F, HDA)

Solvent-accessible surface area: 5853 Å² total; per-residue (Å²): 200,96,186,110,64,21,59,78,60,0,88,79,0,38,169,48,23,112,54,23,39,31,59,151,78,0,28,100,17,0,150,92,61,107,9,119,23,0,0,1,1,77,68,9,63,75,157,78,50,63,56,0,58,112,61,0,136,102,39,192,18,42,33,31,95,11,102,9,44,13,88,87,0,1,98,17,6,59,71,222,129,148,5,22,0,0,0,0,36,69,22,34,119,8,103,22,117

CATH classification: 3.30.1330.30

B-factor: mean 19.05, std 9.97, range [8.05, 123.17]

Radius of gyration: 11.99 Å; Cα contacts (8 Å, |Δi|>4): 188; chains: 1; bounding box: 28×28×29 Å

InterPro domains:
  IPR000231 Large ribosomal subunit protein eL30 [MF_00481] (12-109)
  IPR004038 Ribosomal protein eL8/eL30/eS12/Gadd45 [PF01248] (13-105)
  IPR022991 Large ribosomal subunit protein eL30, conserved site [PS00709] (24-48)
  IPR022991 Large ribosomal subunit protein eL30, conserved site [PS00993] (80-100)
  IPR029064 Ribosomal protein eL30-like superfamily [G3DSA:3.30.1330.30] (2-108)
  IPR029064 Ribosomal protein eL30-like superfamily [SSF55315] (13-106)
  IPR039109 Large ribosomal subunit protein eL30-like [PTHR11449] (1-110)

Foldseek 3Di:
DDPDACLVLLLLCLVFFDKDFDQPVLLVCLQVLQFQEKEFFPPDDPVSVVVSVVSNVVSVHYYHYHPHHQCVVCVSSVHPDGTGMMGTRTSGPRPSD

Organism: Homo sapiens (NCBI:txid9606)

Nearest PDB structures (foldseek):
  7oyb-assembly1_c1  TM=9.863E-01  e=1.778E-18  Danio rerio
  8btk-assembly1_Bc  TM=9.543E-01  e=2.182E-18  Oryctolagus cuniculus
  9cai-assembly1_Cc  TM=9.913E-01  e=3.108E-17  Caenorhabditis elegans
  8pv7-assembly1_Lc  TM=9.845E-01  e=2.270E-15  Thermochaetoides thermophila DSM 1495
  8rxx-assembly1_Ld  TM=9.507E-01  e=9.365E-16  Leishmania major strain Friedlin